Protein AF-A0A522CCL1-F1 (afdb_monomer_lite)

pLDDT: mean 91.64, std 13.14, range [39.09, 98.81]

Foldseek 3Di:
DDDPPPPPDDDQPFFKKKKWFFDQPPDPSVVLQVVLLVVLCVVPPPQWDDWDWACADDQFFQGTTIMTMGTPVCCVVSVVVCLVRSPQIWMWMFTPSVLVLCRRPVRIDIRHDDDPRGTDVVNSVVVVVVVVVDPDDDDD

Radius of gyration: 16.24 Å; chains: 1; bounding box: 36×33×45 Å

Structure (mmCIF, N/CA/C/O backbone):
data_AF-A0A522CCL1-F1
#
_entry.id   AF-A0A522CCL1-F1
#
loop_
_atom_site.group_PDB
_atom_site.id
_atom_site.type_symbol
_atom_site.label_atom_id
_atom_site.label_alt_id
_atom_site.label_comp_id
_atom_site.label_asym_id
_atom_site.label_entity_id
_atom_site.label_seq_id
_atom_site.pdbx_PDB_ins_code
_atom_site.Cartn_x
_atom_site.Cartn_y
_atom_site.Cartn_z
_atom_site.occupancy
_atom_site.B_iso_or_equiv
_atom_site.auth_seq_id
_atom_site.auth_comp_id
_atom_site.auth_asym_id
_atom_site.auth_atom_id
_atom_site.pdbx_PDB_model_num
ATOM 1 N N . MET A 1 1 ? -15.347 -6.906 -29.620 1.00 56.62 1 MET A N 1
ATOM 2 C CA . MET A 1 1 ? -14.069 -7.593 -29.891 1.00 56.62 1 MET A CA 1
ATOM 3 C C . MET A 1 1 ? -13.521 -8.013 -28.538 1.00 56.62 1 MET A C 1
ATOM 5 O O . MET A 1 1 ? -13.380 -7.139 -27.689 1.00 56.62 1 MET A O 1
ATOM 9 N N . LEU A 1 2 ? -13.387 -9.315 -28.276 1.00 63.94 2 LEU A N 1
ATOM 10 C CA . LEU A 1 2 ? -12.799 -9.801 -27.025 1.00 63.94 2 LEU A CA 1
ATOM 11 C C . LEU A 1 2 ? -11.292 -9.534 -27.060 1.00 63.94 2 LEU A C 1
ATOM 13 O O . LEU A 1 2 ? -10.682 -9.485 -28.127 1.00 63.94 2 LEU A O 1
ATOM 17 N N . ARG A 1 3 ? -10.721 -9.254 -25.891 1.00 63.28 3 ARG A N 1
ATOM 18 C CA . ARG A 1 3 ? -9.282 -9.080 -25.730 1.00 63.28 3 ARG A CA 1
ATOM 19 C C . ARG A 1 3 ? -8.661 -10.479 -25.794 1.00 63.28 3 ARG A C 1
ATOM 21 O O . ARG A 1 3 ? -8.788 -11.228 -24.836 1.00 63.28 3 ARG A O 1
ATOM 28 N N . ASP A 1 4 ? -8.039 -10.839 -26.910 1.00 60.97 4 ASP A N 1
ATOM 29 C CA . ASP A 1 4 ? -7.414 -12.164 -27.081 1.00 60.97 4 ASP A CA 1
ATOM 30 C C . ASP A 1 4 ? -5.913 -12.152 -26.711 1.00 60.97 4 ASP A C 1
ATOM 32 O O . ASP A 1 4 ? -5.216 -13.152 -26.855 1.00 60.97 4 ASP A O 1
ATOM 36 N N . ASP A 1 5 ? -5.409 -11.020 -26.202 1.00 67.50 5 ASP A N 1
ATOM 37 C CA . ASP A 1 5 ? -4.027 -10.803 -25.752 1.00 67.50 5 ASP A CA 1
ATOM 38 C C . ASP A 1 5 ? -3.844 -11.013 -24.238 1.00 67.50 5 ASP A C 1
ATOM 40 O O . ASP A 1 5 ? -2.865 -10.524 -23.662 1.00 67.50 5 ASP A O 1
ATOM 44 N N . PHE A 1 6 ? -4.765 -11.720 -23.565 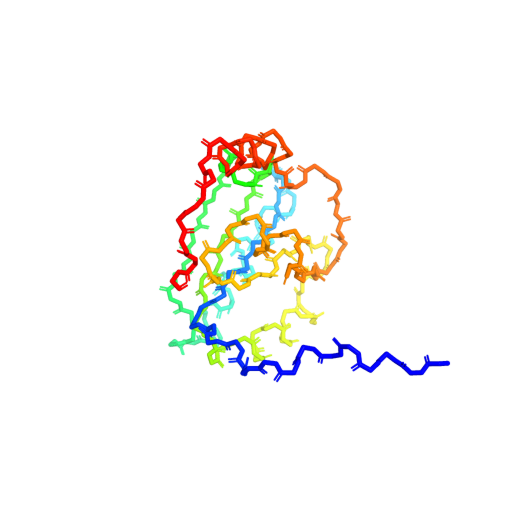1.00 69.44 6 PHE A N 1
ATOM 45 C CA . PHE A 1 6 ? -4.508 -12.167 -22.196 1.00 69.44 6 PHE A CA 1
ATOM 46 C C . PHE A 1 6 ? -3.158 -12.875 -22.184 1.00 69.44 6 PHE A C 1
ATOM 48 O O . PHE A 1 6 ? -2.924 -13.762 -23.001 1.00 69.44 6 PHE A O 1
ATOM 55 N N . ASN A 1 7 ? -2.262 -12.433 -21.298 1.00 57.12 7 ASN A N 1
ATOM 56 C CA . ASN A 1 7 ? -0.881 -12.894 -21.256 1.00 57.12 7 ASN A CA 1
ATOM 57 C C . ASN A 1 7 ? -0.852 -14.431 -21.277 1.00 57.12 7 ASN A C 1
ATOM 59 O O . ASN A 1 7 ? -1.139 -15.063 -20.264 1.00 57.12 7 ASN A O 1
ATOM 63 N N . SER A 1 8 ? -0.516 -15.025 -22.427 1.00 56.41 8 SER A N 1
ATOM 64 C CA . SER A 1 8 ? -0.481 -16.479 -22.633 1.00 56.41 8 SER A CA 1
ATOM 65 C C . SER A 1 8 ? 0.704 -17.139 -21.915 1.00 56.41 8 SER A C 1
ATOM 67 O O . SER A 1 8 ? 0.995 -18.314 -22.131 1.00 56.41 8 SER A O 1
ATOM 69 N N . GLY A 1 9 ? 1.436 -16.361 -21.114 1.00 65.94 9 GLY A N 1
ATOM 70 C CA . GLY A 1 9 ? 2.544 -16.806 -20.289 1.00 65.94 9 GLY A CA 1
ATOM 71 C C . GLY A 1 9 ? 2.102 -17.559 -19.034 1.00 65.94 9 GLY A C 1
ATOM 72 O O . GLY A 1 9 ? 0.928 -17.631 -18.673 1.00 65.94 9 GLY A O 1
ATOM 73 N N . SER A 1 10 ? 3.089 -18.124 -18.343 1.00 71.00 10 SER A N 1
ATOM 74 C CA . SER A 1 10 ? 2.902 -18.801 -17.063 1.00 71.00 10 SER A CA 1
ATOM 75 C C . SER A 1 10 ? 2.350 -17.858 -15.990 1.00 71.00 10 SER A C 1
ATOM 77 O O . SER A 1 10 ? 2.663 -16.665 -15.967 1.00 71.00 10 SER A O 1
ATOM 79 N N . LYS A 1 11 ? 1.586 -18.422 -15.046 1.00 75.56 11 LYS A N 1
ATOM 80 C CA . LYS A 1 11 ? 1.148 -17.732 -13.825 1.00 75.56 11 LYS A CA 1
ATOM 81 C C . LYS A 1 11 ? 2.341 -17.010 -13.164 1.00 75.56 11 LYS A C 1
ATOM 83 O O . LYS A 1 11 ? 3.364 -17.661 -12.951 1.00 75.56 11 LYS A O 1
ATOM 88 N N . PRO A 1 12 ? 2.225 -15.712 -12.817 1.00 76.81 12 PRO A N 1
ATOM 89 C CA . PRO A 1 12 ? 3.280 -15.001 -12.102 1.00 76.81 12 PRO A CA 1
ATOM 90 C C . PRO A 1 12 ? 3.611 -15.694 -10.778 1.00 76.81 12 PRO A C 1
ATOM 92 O O . PRO A 1 12 ? 2.704 -15.997 -9.997 1.00 76.81 12 PRO A O 1
ATOM 95 N N . ASP A 1 13 ? 4.897 -15.911 -10.506 1.00 82.75 13 ASP A N 1
ATOM 96 C CA . ASP A 1 13 ? 5.348 -16.494 -9.242 1.00 82.75 13 ASP A CA 1
ATOM 97 C C . ASP A 1 13 ? 5.577 -15.412 -8.173 1.00 82.75 13 ASP A C 1
ATOM 99 O O . ASP A 1 13 ? 6.701 -15.107 -7.780 1.00 82.75 13 ASP A O 1
ATOM 103 N N . VAL A 1 14 ? 4.492 -14.772 -7.726 1.00 88.38 14 VAL A N 1
ATOM 104 C CA . VAL A 1 14 ? 4.556 -13.726 -6.694 1.00 88.38 14 VAL A CA 1
ATOM 105 C C . VAL A 1 14 ? 4.519 -14.361 -5.307 1.00 88.38 14 VAL A C 1
ATOM 107 O O . VAL A 1 14 ? 3.493 -14.893 -4.878 1.00 88.38 14 VAL A O 1
ATOM 110 N N . LYS A 1 15 ? 5.639 -14.273 -4.584 1.00 92.94 15 LYS A N 1
ATOM 111 C CA . LYS A 1 15 ? 5.767 -14.837 -3.232 1.00 92.94 15 LYS A CA 1
ATOM 112 C C . LYS A 1 15 ? 5.272 -13.912 -2.130 1.00 92.94 15 LYS A C 1
ATOM 114 O O . LYS A 1 15 ? 4.835 -14.416 -1.098 1.00 92.94 15 LYS A O 1
ATOM 119 N N . THR A 1 16 ? 5.335 -12.598 -2.332 1.00 97.25 16 THR A N 1
ATOM 120 C CA . THR A 1 16 ? 4.988 -11.609 -1.307 1.00 97.25 16 THR A CA 1
ATOM 121 C C . THR A 1 16 ? 4.291 -10.388 -1.900 1.00 97.25 16 THR A C 1
ATOM 123 O O . THR A 1 16 ? 4.464 -10.047 -3.075 1.00 97.25 16 THR A O 1
ATOM 126 N N . TYR A 1 17 ? 3.484 -9.742 -1.063 1.00 98.56 17 TYR A N 1
ATOM 127 C CA . TYR A 1 17 ? 2.760 -8.508 -1.355 1.00 98.56 17 TYR A CA 1
ATOM 128 C C . TYR A 1 17 ? 3.003 -7.499 -0.245 1.00 98.56 17 TYR A C 1
ATOM 130 O O . TYR A 1 17 ? 3.279 -7.868 0.893 1.00 98.56 17 TYR A O 1
ATOM 138 N N . HIS A 1 18 ? 2.884 -6.222 -0.569 1.00 98.69 18 HIS A N 1
ATOM 139 C CA . HIS A 1 18 ? 2.939 -5.139 0.398 1.00 98.69 18 HIS A CA 1
ATOM 140 C C . HIS A 1 18 ? 1.620 -4.371 0.375 1.00 98.69 18 HIS A C 1
ATOM 142 O O . HIS A 1 18 ? 1.084 -4.103 -0.701 1.00 98.69 18 HIS A O 1
ATOM 148 N N . ILE A 1 19 ? 1.124 -3.995 1.552 1.00 98.75 19 ILE A N 1
ATOM 149 C CA . ILE A 1 19 ? 0.050 -3.016 1.727 1.00 98.75 19 ILE A CA 1
ATOM 150 C C . ILE A 1 19 ? 0.658 -1.766 2.347 1.00 98.75 19 ILE A C 1
ATOM 152 O O . ILE A 1 19 ? 1.257 -1.857 3.410 1.00 98.75 19 ILE A O 1
ATOM 156 N N . HIS A 1 20 ? 0.464 -0.606 1.734 1.00 98.81 20 HIS A N 1
ATOM 157 C CA . HIS A 1 20 ? 0.827 0.690 2.296 1.00 98.81 20 HIS A CA 1
ATOM 158 C C . HIS A 1 20 ? -0.442 1.438 2.686 1.00 98.81 20 HIS A C 1
ATOM 160 O O . HIS A 1 20 ? -1.168 1.905 1.809 1.00 98.81 20 HIS A O 1
ATOM 166 N N . LEU A 1 21 ? -0.706 1.532 3.990 1.00 98.75 21 LEU A N 1
ATOM 167 C CA . LEU A 1 21 ? -1.806 2.311 4.560 1.00 98.75 21 LEU A CA 1
ATOM 168 C C . LEU A 1 21 ? -1.324 3.747 4.773 1.00 98.75 21 LEU A C 1
ATOM 170 O O . LEU A 1 21 ? -0.548 4.002 5.696 1.00 98.75 21 LEU A O 1
ATOM 174 N N . TYR A 1 22 ? -1.733 4.665 3.900 1.00 98.69 22 TYR A N 1
ATOM 175 C CA . TYR A 1 22 ? -1.272 6.052 3.945 1.00 98.69 22 TYR A CA 1
ATOM 176 C C . TYR A 1 22 ? -2.028 6.873 4.984 1.00 98.69 22 TYR A C 1
ATOM 178 O O . TYR A 1 22 ? -3.228 6.691 5.190 1.00 98.69 22 TYR A O 1
ATOM 186 N N . TYR A 1 23 ? -1.318 7.816 5.596 1.00 98.19 23 TYR A N 1
ATOM 187 C CA . TYR A 1 23 ? -1.874 8.751 6.563 1.00 98.19 23 TYR A CA 1
ATOM 188 C C . TYR A 1 23 ? -1.148 10.096 6.545 1.00 98.19 23 TYR A C 1
ATOM 190 O O . TYR A 1 23 ? -0.033 10.230 6.041 1.00 98.19 23 TYR A O 1
ATOM 198 N N . GLU A 1 24 ? -1.781 11.093 7.154 1.00 97.12 24 GLU A N 1
ATOM 199 C CA . GLU A 1 24 ? -1.185 12.388 7.468 1.00 97.12 24 GLU A CA 1
ATOM 200 C C . GLU A 1 24 ? -0.771 12.440 8.943 1.00 97.12 24 GLU A C 1
ATOM 202 O O . GLU A 1 24 ? -1.572 12.136 9.831 1.00 97.12 24 GLU A O 1
ATOM 207 N N . VAL A 1 25 ? 0.480 12.830 9.204 1.00 96.81 25 VAL A N 1
ATOM 208 C CA . VAL A 1 25 ? 1.040 12.915 10.563 1.00 96.81 25 VAL A CA 1
ATOM 209 C C . VAL A 1 25 ? 0.279 13.949 11.396 1.00 96.81 25 VAL A C 1
ATOM 211 O O . VAL A 1 25 ? 0.044 15.076 10.954 1.00 96.81 25 VAL A O 1
ATOM 214 N N . GLY A 1 26 ? -0.100 13.573 12.615 1.00 96.94 26 GLY A N 1
ATOM 215 C CA . GLY A 1 26 ? -0.858 14.405 13.548 1.00 96.94 26 GLY A CA 1
ATOM 216 C C . GLY A 1 26 ? -2.335 14.587 13.179 1.00 96.94 26 GLY A C 1
ATOM 217 O O . GLY A 1 26 ? -3.014 15.411 13.793 1.00 96.94 26 GLY A O 1
ATOM 218 N N . LYS A 1 27 ? -2.843 13.856 12.180 1.00 97.19 27 LYS A N 1
ATOM 219 C CA . LYS A 1 27 ? -4.259 13.855 11.777 1.00 97.19 27 LYS A CA 1
ATOM 220 C C . LYS A 1 27 ? -4.927 12.536 12.141 1.00 97.19 27 LYS A C 1
ATOM 222 O O . LYS A 1 27 ? -4.259 11.540 12.392 1.00 97.19 27 LYS A O 1
ATOM 227 N N . GLU A 1 28 ? -6.258 12.512 12.106 1.00 96.94 28 GLU A N 1
ATOM 228 C CA . GLU A 1 28 ? -7.063 11.337 12.482 1.00 96.94 28 GLU A CA 1
ATOM 229 C C . GLU A 1 28 ? -6.705 10.065 11.698 1.00 96.94 28 GLU A C 1
ATOM 231 O O . GLU A 1 28 ? -6.763 8.966 12.245 1.00 96.94 28 GLU A O 1
ATOM 236 N N . SER A 1 29 ? -6.258 10.206 10.446 1.00 97.75 29 SER A N 1
ATOM 237 C CA . SER A 1 29 ? -5.823 9.076 9.619 1.00 97.75 29 SER A CA 1
ATOM 238 C C . SER A 1 29 ? -4.615 8.316 10.185 1.00 97.75 29 SER A C 1
ATOM 240 O O . SER A 1 29 ? -4.462 7.132 9.901 1.00 97.75 29 SER A O 1
ATOM 242 N N . GLU A 1 30 ? -3.751 8.958 10.982 1.00 98.19 30 GLU A N 1
ATOM 243 C CA . GLU A 1 30 ? -2.541 8.323 11.523 1.00 98.19 30 GLU A CA 1
ATOM 244 C C . GLU A 1 30 ? -2.859 7.192 12.512 1.00 98.19 30 GLU A C 1
ATOM 246 O O . GLU A 1 30 ? -2.486 6.044 12.241 1.00 98.19 30 GLU A O 1
ATOM 251 N N . PRO A 1 31 ? -3.564 7.445 13.635 1.00 98.25 31 PRO A N 1
ATOM 252 C CA . PRO A 1 31 ? -3.924 6.373 14.553 1.00 98.25 31 PRO A CA 1
ATOM 253 C C . PRO A 1 31 ? -4.825 5.326 13.887 1.00 98.25 31 PRO A C 1
ATOM 255 O O . PRO A 1 31 ? -4.724 4.152 14.236 1.00 98.25 31 PRO A O 1
ATOM 258 N N . GLN A 1 32 ? -5.650 5.703 12.902 1.00 98.31 32 GLN A N 1
ATOM 259 C CA . GLN A 1 32 ? -6.463 4.755 12.132 1.00 98.31 32 GLN A CA 1
ATOM 260 C C . GLN A 1 32 ? -5.598 3.789 11.312 1.00 98.31 32 GLN A C 1
ATOM 262 O O . GLN A 1 32 ? -5.769 2.576 11.427 1.00 98.31 32 GLN A O 1
ATOM 267 N N . ALA A 1 33 ? -4.638 4.297 10.532 1.00 98.56 33 ALA A N 1
ATOM 268 C CA . ALA A 1 33 ? -3.745 3.468 9.724 1.00 98.56 33 ALA A CA 1
ATOM 269 C C . ALA A 1 33 ? -2.880 2.544 10.595 1.00 98.56 33 ALA A C 1
ATOM 271 O O . ALA A 1 33 ? -2.767 1.349 10.309 1.00 98.56 33 ALA A O 1
ATOM 272 N N . LYS A 1 34 ? -2.330 3.070 11.700 1.00 98.62 34 LYS A N 1
ATOM 273 C CA . LYS A 1 34 ? -1.540 2.290 12.667 1.00 98.62 34 LYS A CA 1
ATOM 274 C C . LYS A 1 34 ? -2.388 1.202 13.332 1.00 98.62 34 LYS A C 1
ATOM 276 O O . LYS A 1 34 ? -1.986 0.039 13.351 1.00 98.62 34 LYS A O 1
ATOM 281 N N . ALA A 1 35 ? -3.591 1.529 13.806 1.00 98.44 35 ALA A N 1
ATOM 282 C CA . ALA A 1 35 ? -4.492 0.548 14.412 1.00 98.44 35 ALA A CA 1
ATOM 283 C C . ALA A 1 35 ? -4.915 -0.546 13.421 1.00 98.44 35 ALA A C 1
ATOM 285 O O . ALA A 1 35 ? -4.929 -1.726 13.781 1.00 98.44 35 ALA A O 1
ATOM 286 N N . LEU A 1 36 ? -5.208 -0.168 12.174 1.00 98.56 36 LEU A N 1
ATOM 287 C CA . LEU A 1 36 ? -5.607 -1.092 11.120 1.00 98.56 36 LEU A CA 1
ATOM 288 C C . LEU A 1 36 ? -4.474 -2.059 10.751 1.00 98.56 36 LEU A C 1
ATOM 290 O O . LEU A 1 36 ? -4.706 -3.265 10.691 1.00 98.56 36 LEU A O 1
ATOM 294 N N . ALA A 1 37 ? -3.238 -1.571 10.602 1.00 98.69 37 ALA A N 1
ATOM 295 C CA . ALA A 1 37 ? -2.065 -2.420 10.376 1.00 98.69 37 ALA A CA 1
ATOM 296 C C . ALA A 1 37 ? -1.861 -3.444 11.504 1.00 98.69 37 ALA A C 1
ATOM 298 O O . ALA A 1 37 ? -1.651 -4.632 11.251 1.00 98.69 37 ALA A O 1
ATOM 299 N N . GLN A 1 38 ? -1.980 -2.999 12.758 1.00 98.50 38 GLN A N 1
ATOM 300 C CA . GLN A 1 38 ? -1.876 -3.884 13.917 1.00 98.50 38 GLN A CA 1
ATOM 301 C C . GLN A 1 38 ? -3.013 -4.914 13.954 1.00 98.50 38 GLN A C 1
ATOM 303 O O . GLN A 1 38 ? -2.803 -6.060 14.351 1.00 98.50 38 GLN A O 1
ATOM 308 N N . GLN A 1 39 ? -4.217 -4.541 13.514 1.00 98.50 39 GLN A N 1
ATOM 309 C CA . GLN A 1 39 ? -5.345 -5.464 13.434 1.00 98.50 39 GLN A CA 1
ATOM 310 C C . GLN A 1 39 ? -5.137 -6.537 12.362 1.00 98.50 39 GLN A C 1
ATOM 312 O O . GLN A 1 39 ? -5.416 -7.704 12.631 1.00 98.50 39 GLN A O 1
ATOM 317 N N . ILE A 1 40 ? -4.580 -6.176 11.201 1.00 98.50 40 ILE A N 1
ATOM 318 C CA . ILE A 1 40 ? -4.192 -7.142 10.163 1.00 98.50 40 ILE A CA 1
ATOM 319 C C . ILE A 1 40 ? -3.201 -8.163 10.742 1.00 98.50 40 ILE A C 1
ATOM 321 O O . ILE A 1 40 ? -3.426 -9.367 10.641 1.00 98.50 40 ILE A O 1
ATOM 325 N N . ALA A 1 41 ? -2.145 -7.703 11.420 1.00 98.31 41 ALA A N 1
ATOM 326 C CA . ALA A 1 41 ? -1.156 -8.595 12.031 1.00 98.31 41 ALA A CA 1
ATOM 327 C C . ALA A 1 41 ? -1.761 -9.535 13.091 1.00 98.31 41 ALA A C 1
ATOM 329 O O . ALA A 1 41 ? -1.364 -10.696 13.179 1.00 98.31 41 ALA A O 1
ATOM 330 N N . ARG A 1 42 ? -2.737 -9.055 13.874 1.00 98.44 42 ARG A N 1
ATOM 331 C CA . ARG A 1 42 ? -3.429 -9.859 14.895 1.00 98.44 42 ARG A CA 1
ATOM 332 C C . ARG A 1 42 ? -4.386 -10.897 14.313 1.00 98.44 42 ARG A C 1
ATOM 334 O O . ARG A 1 42 ? -4.440 -12.008 14.829 1.00 98.44 42 ARG A O 1
ATOM 341 N N . LEU A 1 43 ? -5.166 -10.531 13.296 1.00 98.38 43 LEU A N 1
ATOM 342 C CA . LEU A 1 43 ? -6.202 -11.399 12.724 1.00 98.38 43 LEU A CA 1
ATOM 343 C C . LEU A 1 43 ? -5.639 -12.464 11.783 1.00 98.38 43 LEU A C 1
ATOM 345 O O . LEU A 1 43 ? -6.227 -13.535 11.660 1.00 98.38 43 LEU A O 1
ATOM 349 N N . PHE A 1 44 ? -4.499 -12.186 11.149 1.00 98.06 44 PHE A N 1
ATOM 350 C CA . PHE A 1 44 ? -3.899 -13.051 10.135 1.00 98.06 44 PHE A CA 1
ATOM 351 C C . PHE A 1 44 ? -2.484 -13.507 10.536 1.00 98.06 44 PHE A C 1
ATOM 353 O O . PHE A 1 44 ? -1.510 -13.273 9.804 1.00 98.06 44 PHE A O 1
ATOM 360 N N . PRO A 1 45 ? -2.329 -14.153 11.712 1.00 96.12 45 PRO A N 1
ATOM 361 C CA . PRO A 1 45 ? -1.024 -14.594 12.179 1.00 96.12 45 PRO A CA 1
ATOM 362 C C . PRO A 1 45 ? -0.415 -15.593 11.188 1.00 96.12 45 PRO A C 1
ATOM 364 O O . PRO A 1 45 ? -1.084 -16.480 10.661 1.00 96.12 45 PRO A O 1
ATOM 367 N N . GLY A 1 46 ? 0.877 -15.439 10.904 1.00 96.25 46 GLY A N 1
ATOM 368 C CA . GLY A 1 46 ? 1.609 -16.306 9.976 1.00 96.25 46 GLY A CA 1
ATOM 369 C C . GLY A 1 46 ? 1.419 -15.989 8.488 1.00 96.25 46 GLY A C 1
ATOM 370 O O . GLY A 1 46 ? 2.210 -16.489 7.682 1.00 96.25 46 GLY A O 1
ATOM 371 N N . GLN A 1 47 ? 0.449 -15.144 8.122 1.00 97.94 47 GLN A N 1
ATOM 372 C CA . GLN A 1 47 ? 0.301 -14.582 6.772 1.00 97.94 47 GLN A CA 1
ATOM 373 C C . GLN A 1 47 ? 0.994 -13.216 6.631 1.00 97.94 47 GLN A C 1
ATOM 375 O O . GLN A 1 47 ? 1.446 -12.877 5.538 1.00 97.94 47 GLN A O 1
ATOM 380 N N . VAL A 1 48 ? 1.122 -12.467 7.729 1.00 98.31 48 VAL A N 1
ATOM 381 C CA . VAL A 1 48 ? 1.905 -11.225 7.809 1.00 98.31 48 VAL A CA 1
ATOM 382 C C . VAL A 1 48 ? 3.360 -11.544 8.151 1.00 98.31 48 VAL A C 1
ATOM 384 O O . VAL A 1 48 ? 3.635 -12.293 9.087 1.00 98.31 48 VAL A O 1
ATOM 387 N N . GLU A 1 49 ? 4.290 -10.977 7.389 1.00 98.06 49 GLU A N 1
ATOM 388 C CA . GLU A 1 49 ? 5.735 -11.137 7.587 1.00 98.06 49 GLU A CA 1
ATOM 389 C C . GLU A 1 49 ? 6.328 -10.009 8.427 1.00 98.06 49 GLU A C 1
ATOM 391 O O . GLU A 1 49 ? 7.190 -10.254 9.268 1.00 98.06 49 GLU A O 1
ATOM 396 N N . ALA A 1 50 ? 5.873 -8.774 8.206 1.00 98.06 50 ALA A N 1
ATOM 397 C CA . ALA A 1 50 ? 6.361 -7.607 8.926 1.00 98.06 50 ALA A CA 1
ATOM 398 C C . ALA A 1 50 ? 5.364 -6.445 8.867 1.00 98.06 50 ALA A C 1
ATOM 400 O O . ALA A 1 50 ? 4.563 -6.340 7.936 1.00 98.06 50 ALA A O 1
ATOM 401 N N . VAL A 1 51 ? 5.471 -5.550 9.849 1.00 98.44 51 VAL A N 1
ATOM 402 C CA . VAL A 1 51 ? 4.812 -4.241 9.870 1.00 98.44 51 VAL A CA 1
ATOM 403 C C . VAL A 1 51 ? 5.888 -3.178 10.079 1.00 98.44 51 VAL A C 1
ATOM 405 O O . VAL A 1 51 ? 6.715 -3.308 10.982 1.00 98.44 51 VAL A O 1
ATOM 408 N N . HIS A 1 52 ? 5.888 -2.138 9.249 1.00 98.44 52 HIS A N 1
ATOM 409 C CA . HIS A 1 52 ? 6.840 -1.032 9.319 1.00 98.44 52 HIS A CA 1
ATOM 410 C C . HIS A 1 52 ? 6.115 0.307 9.281 1.00 98.44 52 HIS A C 1
ATOM 412 O O . HIS A 1 52 ? 5.281 0.537 8.411 1.00 98.44 52 HIS A O 1
ATOM 418 N N . GLU A 1 53 ? 6.461 1.205 10.197 1.00 98.25 53 GLU A N 1
ATOM 419 C CA . GLU A 1 53 ? 5.913 2.560 10.240 1.00 98.25 53 GLU A CA 1
ATOM 420 C C . GLU A 1 53 ? 6.896 3.549 9.607 1.00 98.25 53 GLU A C 1
ATOM 422 O O . GLU A 1 53 ? 8.096 3.527 9.893 1.00 98.25 53 GLU A O 1
ATOM 427 N N . TYR A 1 54 ? 6.379 4.419 8.742 1.00 98.12 54 TYR A N 1
ATOM 428 C CA . TYR A 1 54 ? 7.140 5.45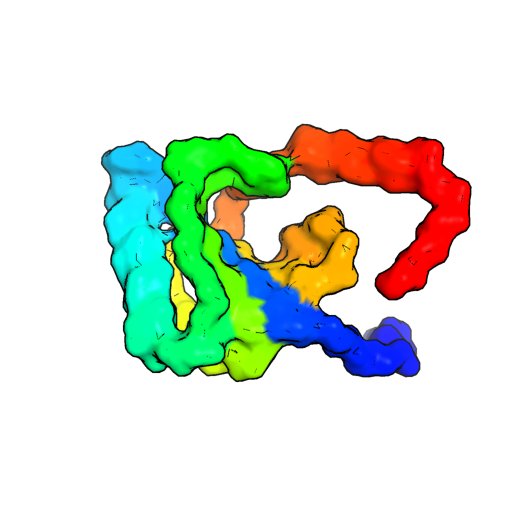6 8.058 1.00 98.12 54 TYR A CA 1
ATOM 429 C C . TYR A 1 54 ? 6.447 6.805 8.245 1.00 98.12 54 TYR A C 1
ATOM 431 O O . TYR A 1 54 ? 5.557 7.167 7.480 1.00 98.12 54 TYR A O 1
ATOM 439 N N . ASP A 1 55 ? 6.903 7.589 9.223 1.00 96.75 55 ASP A N 1
ATOM 440 C CA . ASP A 1 55 ? 6.340 8.919 9.513 1.00 96.75 55 ASP A CA 1
ATOM 441 C C . ASP A 1 55 ? 6.807 10.018 8.539 1.00 96.75 55 ASP A C 1
ATOM 443 O O . ASP A 1 55 ? 6.461 11.187 8.704 1.00 96.75 55 ASP A O 1
ATOM 447 N N . LYS A 1 56 ? 7.591 9.672 7.512 1.00 96.44 56 LYS A N 1
ATOM 448 C CA . LYS A 1 56 ? 8.054 10.609 6.481 1.00 96.44 56 LYS A CA 1
ATOM 449 C C . LYS A 1 56 ? 8.138 9.944 5.103 1.00 96.44 56 LYS A C 1
ATOM 451 O O . LYS A 1 56 ? 8.342 8.728 5.040 1.00 96.44 56 LYS A O 1
ATOM 456 N N . PRO A 1 57 ? 8.070 10.728 4.009 1.00 96.50 57 PRO A N 1
ATOM 457 C CA . PRO A 1 57 ? 8.256 10.222 2.652 1.00 96.50 57 PRO A CA 1
ATOM 458 C C . PRO A 1 57 ? 9.579 9.469 2.475 1.00 96.50 57 PRO A C 1
ATOM 460 O O . PRO A 1 57 ? 10.605 9.825 3.064 1.00 96.50 57 PRO A O 1
ATOM 463 N N . GLY A 1 58 ? 9.572 8.446 1.623 1.00 96.56 58 GLY A N 1
ATOM 464 C CA . GLY A 1 58 ? 10.727 7.582 1.414 1.00 96.56 58 GLY A CA 1
ATOM 465 C C . GLY A 1 58 ? 10.567 6.655 0.214 1.00 96.56 58 GLY A C 1
ATOM 466 O O . GLY A 1 58 ? 9.545 5.993 0.041 1.00 96.56 58 GLY A O 1
ATOM 467 N N . GLY A 1 59 ? 11.611 6.588 -0.617 1.00 96.62 59 GLY A N 1
ATOM 468 C CA . GLY A 1 59 ? 11.620 5.744 -1.811 1.00 96.62 59 GLY A CA 1
ATOM 469 C C . GLY A 1 59 ? 10.443 6.067 -2.749 1.00 96.62 59 GLY A C 1
ATOM 470 O O . GLY A 1 59 ? 10.300 7.233 -3.125 1.00 96.62 59 GLY A O 1
ATOM 471 N N . PRO A 1 60 ? 9.620 5.073 -3.135 1.00 98.06 60 PRO A N 1
ATOM 472 C CA . PRO A 1 60 ? 8.491 5.271 -4.044 1.00 98.06 60 PRO A CA 1
ATOM 473 C C . PRO A 1 60 ? 7.279 5.961 -3.400 1.00 98.06 60 PRO A C 1
ATOM 475 O O . PRO A 1 60 ? 6.343 6.305 -4.118 1.00 98.06 60 PRO A O 1
ATOM 478 N N . HIS A 1 61 ? 7.281 6.183 -2.083 1.00 98.38 61 HIS A N 1
ATOM 479 C CA . HIS A 1 61 ? 6.153 6.757 -1.349 1.00 98.38 61 HIS A CA 1
ATOM 480 C C . HIS A 1 61 ? 6.424 8.224 -1.006 1.00 98.38 61 HIS A C 1
ATOM 482 O O . HIS A 1 61 ? 7.440 8.552 -0.388 1.00 98.38 61 HIS A O 1
ATOM 488 N N . ALA A 1 62 ? 5.509 9.106 -1.406 1.00 98.06 62 ALA A N 1
ATOM 489 C CA . ALA A 1 62 ? 5.582 10.548 -1.162 1.00 98.06 62 ALA A CA 1
ATOM 490 C C . ALA A 1 62 ? 4.809 10.994 0.095 1.00 98.06 62 ALA A C 1
ATOM 492 O O . ALA A 1 62 ? 4.859 12.167 0.451 1.00 98.06 62 ALA A O 1
ATOM 493 N N . ALA A 1 63 ? 4.156 10.061 0.794 1.00 97.81 63 ALA A N 1
ATOM 494 C CA . ALA A 1 63 ? 3.415 10.297 2.029 1.00 97.81 63 ALA A CA 1
ATOM 495 C C . ALA A 1 63 ? 3.787 9.283 3.124 1.00 97.81 63 ALA A C 1
ATOM 497 O O . ALA A 1 63 ? 4.295 8.189 2.841 1.00 97.81 63 ALA A O 1
ATOM 498 N N . SER A 1 64 ? 3.510 9.652 4.376 1.00 98.50 64 SER A N 1
ATOM 499 C CA . SER A 1 64 ? 3.659 8.770 5.534 1.00 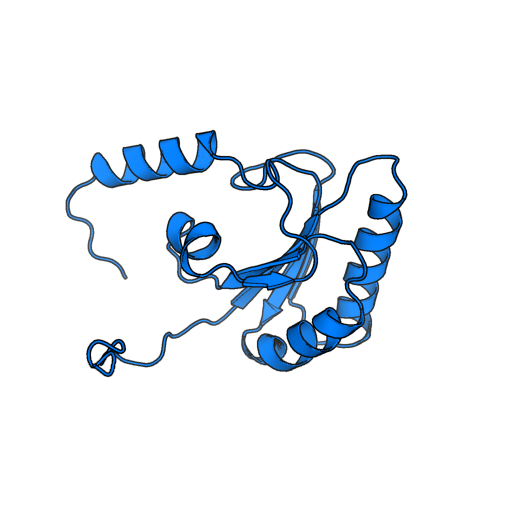98.50 64 SER A CA 1
ATOM 500 C C . SER A 1 64 ? 2.710 7.578 5.424 1.00 98.50 64 SER A C 1
ATOM 502 O O . SER A 1 64 ? 1.597 7.691 4.902 1.00 98.50 64 SER A O 1
ATOM 504 N N . ASN A 1 65 ? 3.174 6.403 5.840 1.00 98.75 65 ASN A N 1
ATOM 505 C CA . ASN A 1 65 ? 2.401 5.172 5.723 1.00 98.75 65 ASN A CA 1
ATOM 506 C C . ASN A 1 65 ? 2.849 4.107 6.719 1.00 98.75 65 ASN A C 1
ATOM 508 O O . ASN A 1 65 ? 3.978 4.122 7.209 1.00 98.75 65 ASN A O 1
ATOM 512 N N . VAL A 1 66 ? 1.958 3.153 6.975 1.00 98.75 66 VAL A N 1
ATOM 513 C CA . VAL A 1 66 ? 2.316 1.879 7.596 1.00 98.75 66 VAL A CA 1
ATOM 514 C C . VAL A 1 66 ? 2.337 0.813 6.510 1.00 98.75 66 VAL A C 1
ATOM 516 O O . VAL A 1 66 ? 1.323 0.576 5.850 1.00 98.75 66 VAL A O 1
ATOM 519 N N . ALA A 1 67 ? 3.492 0.184 6.315 1.00 98.69 67 ALA A N 1
ATOM 520 C CA . ALA A 1 67 ? 3.660 -0.927 5.396 1.00 98.69 67 ALA A CA 1
ATOM 521 C C . ALA A 1 67 ? 3.401 -2.253 6.117 1.00 98.69 67 ALA A C 1
ATOM 523 O O . ALA A 1 67 ? 4.023 -2.541 7.138 1.00 98.69 67 ALA A O 1
ATOM 524 N N . VAL A 1 68 ? 2.520 -3.080 5.564 1.00 98.75 68 VAL A N 1
ATOM 525 C CA . VAL A 1 68 ? 2.268 -4.454 6.002 1.00 98.75 68 VAL A CA 1
ATOM 526 C C . VAL A 1 68 ? 2.749 -5.389 4.899 1.00 98.75 68 VAL A C 1
ATOM 528 O O . VAL A 1 68 ? 2.220 -5.376 3.787 1.00 98.75 68 VAL A O 1
ATOM 531 N N . HIS A 1 69 ? 3.777 -6.184 5.182 1.00 98.50 69 HIS A N 1
ATOM 532 C CA . HIS A 1 69 ? 4.308 -7.176 4.248 1.00 98.50 69 HIS A CA 1
ATOM 533 C C . HIS A 1 69 ? 3.588 -8.507 4.464 1.00 98.50 69 HIS A C 1
ATOM 535 O O . HIS A 1 69 ? 3.500 -8.988 5.595 1.00 98.50 69 HIS A O 1
ATOM 541 N N . LEU A 1 70 ? 3.070 -9.099 3.392 1.00 97.19 70 LEU A N 1
ATOM 542 C CA . LEU A 1 70 ? 2.272 -10.321 3.415 1.00 97.19 70 LEU A CA 1
ATOM 543 C C . LEU A 1 70 ? 2.943 -11.407 2.580 1.00 97.19 70 LEU A C 1
ATOM 545 O O . LEU A 1 70 ? 3.442 -11.148 1.480 1.00 97.19 70 LEU A O 1
ATOM 549 N N . LYS A 1 71 ? 2.802 -12.653 3.024 1.00 97.75 71 LYS A N 1
ATOM 550 C CA . LYS A 1 71 ? 2.992 -13.819 2.161 1.00 97.75 71 LYS A CA 1
ATOM 551 C C . LYS A 1 71 ? 1.930 -13.831 1.068 1.00 97.75 71 LYS A C 1
ATOM 553 O O . LYS A 1 71 ? 0.787 -13.439 1.293 1.00 97.75 71 LYS A O 1
ATOM 558 N N . GLY A 1 72 ? 2.268 -14.387 -0.091 1.00 96.19 72 GLY A N 1
ATOM 559 C CA . GLY A 1 72 ? 1.339 -14.545 -1.213 1.00 96.19 72 GLY A CA 1
ATOM 560 C C . GLY A 1 72 ? 0.067 -15.309 -0.839 1.00 96.19 72 GLY A C 1
ATOM 561 O O . GLY A 1 72 ? -1.009 -14.979 -1.327 1.00 96.19 72 GLY A O 1
ATOM 562 N N . SER A 1 73 ? 0.164 -16.264 0.092 1.00 95.00 73 SER A N 1
ATOM 563 C CA . SER A 1 73 ? -0.987 -17.002 0.624 1.00 95.00 73 SER A CA 1
ATOM 564 C C . SER A 1 73 ? -1.977 -16.132 1.403 1.00 95.00 73 SER A C 1
ATOM 566 O O . SER A 1 73 ? -3.137 -16.501 1.495 1.00 95.00 73 SER A O 1
ATOM 568 N N . GLY A 1 74 ? -1.535 -15.002 1.965 1.00 96.94 74 GLY A N 1
ATOM 569 C CA . GLY A 1 74 ? -2.388 -14.073 2.709 1.00 96.94 74 GLY A CA 1
ATOM 570 C C . GLY A 1 74 ? -3.096 -13.039 1.840 1.00 96.94 74 GLY A C 1
ATOM 571 O O . GLY A 1 74 ? -3.947 -12.317 2.346 1.00 96.94 74 GLY A O 1
ATOM 572 N N . PHE A 1 75 ? -2.759 -12.944 0.548 1.00 97.38 75 PHE A N 1
ATOM 573 C CA . PHE A 1 75 ? -3.299 -11.899 -0.323 1.00 97.38 75 PHE A CA 1
ATOM 574 C C . PHE A 1 75 ? -4.829 -11.926 -0.362 1.00 97.38 75 PHE A C 1
ATOM 576 O O . PHE A 1 75 ? -5.458 -10.909 -0.098 1.00 97.38 75 PHE A O 1
ATOM 583 N N . GLY A 1 76 ? -5.427 -13.086 -0.650 1.00 97.31 76 GLY A N 1
ATOM 584 C CA . GLY A 1 76 ? -6.881 -13.212 -0.763 1.00 97.31 76 GLY A CA 1
ATOM 585 C C . GLY A 1 76 ? -7.600 -12.829 0.529 1.00 97.31 76 GLY A C 1
ATOM 586 O O . GLY A 1 76 ? -8.464 -11.956 0.509 1.00 97.31 76 GLY A O 1
ATOM 587 N N . ASP A 1 77 ? -7.202 -13.431 1.649 1.00 98.06 77 ASP A N 1
ATOM 588 C CA . ASP A 1 77 ? -7.871 -13.251 2.941 1.00 98.06 77 ASP A CA 1
ATOM 589 C C . ASP A 1 77 ? -7.741 -11.812 3.459 1.00 98.06 77 ASP A C 1
ATOM 591 O O . ASP A 1 77 ? -8.738 -11.169 3.796 1.00 98.06 77 ASP A O 1
ATOM 595 N N . ILE A 1 78 ? -6.515 -11.275 3.470 1.00 98.50 78 ILE A N 1
ATOM 596 C CA . ILE A 1 78 ? -6.220 -9.961 4.050 1.00 98.50 78 ILE A CA 1
ATOM 597 C C . ILE A 1 78 ? -6.809 -8.844 3.192 1.00 98.50 78 ILE A C 1
ATOM 599 O O . ILE A 1 78 ? -7.417 -7.923 3.733 1.00 98.50 78 ILE A O 1
ATOM 603 N N . VAL A 1 79 ? -6.655 -8.905 1.863 1.00 98.19 79 VAL A N 1
ATOM 604 C CA . VAL A 1 79 ? -7.185 -7.868 0.960 1.00 98.19 79 VAL A CA 1
ATOM 605 C C . VAL A 1 79 ? -8.711 -7.865 0.993 1.00 98.19 79 VAL A C 1
ATOM 607 O O . VAL A 1 79 ? -9.301 -6.788 1.070 1.00 98.19 79 VAL A O 1
ATOM 610 N N . SER A 1 80 ? -9.350 -9.040 1.015 1.00 98.00 80 SER A N 1
ATOM 611 C CA . SER A 1 80 ? -10.812 -9.137 1.132 1.00 98.00 80 SER A CA 1
ATOM 612 C C . SER A 1 80 ? -11.305 -8.560 2.454 1.00 98.00 80 SER A C 1
ATOM 614 O O . SER A 1 80 ? -12.268 -7.803 2.476 1.00 98.00 80 SER A O 1
ATOM 616 N N . TRP A 1 81 ? -10.628 -8.854 3.568 1.00 98.38 81 TRP A N 1
ATOM 617 C CA . TRP A 1 81 ? -10.969 -8.248 4.853 1.00 98.38 81 TRP A CA 1
ATOM 618 C C . TRP A 1 81 ? -10.763 -6.730 4.834 1.00 98.38 81 TRP A C 1
ATOM 620 O O . TRP A 1 81 ? -11.622 -5.976 5.292 1.00 98.38 81 TRP A O 1
ATOM 630 N N . LEU A 1 82 ? -9.661 -6.261 4.250 1.00 97.69 82 LEU A N 1
ATOM 631 C CA . LEU A 1 82 ? -9.332 -4.842 4.176 1.00 97.69 82 LEU A CA 1
ATOM 632 C C . LEU A 1 82 ? -10.367 -4.043 3.370 1.00 97.69 82 LEU A C 1
ATOM 634 O O . LEU A 1 82 ? -10.659 -2.915 3.752 1.00 97.69 82 LEU A O 1
ATOM 638 N N . GLN A 1 83 ? -10.990 -4.626 2.339 1.00 96.75 83 GLN A N 1
ATOM 639 C CA . GLN A 1 83 ? -12.086 -3.988 1.590 1.00 96.75 83 GLN A CA 1
ATOM 640 C C . GLN A 1 83 ? -13.256 -3.537 2.478 1.00 96.75 83 GLN A C 1
ATOM 642 O O . GLN A 1 83 ? -13.885 -2.526 2.180 1.00 96.75 83 GLN A O 1
ATOM 647 N N . PHE A 1 84 ? -13.537 -4.251 3.571 1.00 96.75 84 PHE A N 1
ATOM 648 C CA . PHE A 1 84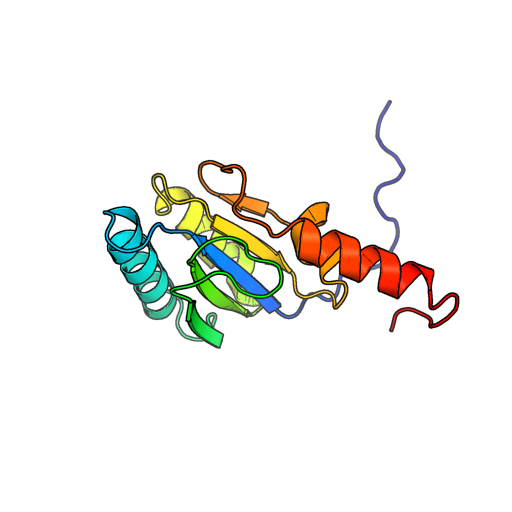 ? -14.606 -3.895 4.513 1.00 96.75 84 PHE A CA 1
ATOM 649 C C . PHE A 1 84 ? -14.136 -2.988 5.657 1.00 96.75 84 PHE A C 1
ATOM 651 O O . PHE A 1 84 ? -14.967 -2.429 6.367 1.00 96.75 84 PHE A O 1
ATOM 658 N N . ASN A 1 85 ? -12.822 -2.858 5.862 1.00 96.69 85 ASN A N 1
ATOM 659 C CA . ASN A 1 85 ? -12.248 -2.256 7.069 1.00 96.69 85 ASN A CA 1
ATOM 660 C C . ASN A 1 85 ? -11.338 -1.048 6.790 1.00 96.69 85 ASN A C 1
ATOM 662 O O . ASN A 1 85 ? -10.868 -0.418 7.734 1.00 96.69 85 ASN A O 1
ATOM 666 N N . SER A 1 86 ? -11.081 -0.701 5.523 1.00 93.00 86 SER A N 1
ATOM 667 C CA . SER A 1 86 ? -10.192 0.413 5.162 1.00 93.00 86 SER A CA 1
ATOM 668 C C . SER A 1 86 ? -10.786 1.795 5.438 1.00 93.00 86 SER A C 1
ATOM 670 O O . SER A 1 86 ? -10.029 2.755 5.571 1.00 93.00 86 SER A O 1
ATOM 672 N N . GLY A 1 87 ? -12.117 1.917 5.517 1.00 93.19 87 GLY A N 1
ATOM 673 C CA . GLY A 1 87 ? -12.787 3.216 5.635 1.00 93.19 87 GLY A CA 1
ATOM 674 C C . GLY A 1 87 ? -12.313 4.187 4.546 1.00 93.19 87 GLY A C 1
ATOM 675 O O . GLY A 1 87 ? -12.214 3.807 3.379 1.00 93.19 87 GLY A O 1
ATOM 676 N N . ASP A 1 88 ? -11.948 5.405 4.952 1.00 95.31 88 ASP A N 1
ATOM 677 C CA . ASP A 1 88 ? -11.456 6.469 4.062 1.00 95.31 88 ASP A CA 1
ATOM 678 C C . ASP A 1 88 ? -9.925 6.496 3.885 1.00 95.31 88 ASP A C 1
ATOM 680 O O . ASP A 1 88 ? -9.383 7.420 3.257 1.00 95.31 88 ASP A O 1
ATOM 684 N N . LEU A 1 89 ? -9.209 5.505 4.432 1.00 98.00 89 LEU A N 1
ATOM 685 C CA . LEU A 1 89 ? -7.767 5.378 4.238 1.00 98.00 89 LEU A CA 1
ATOM 686 C C . LEU A 1 89 ? -7.462 4.972 2.797 1.00 98.00 89 LEU A C 1
ATOM 688 O O . LEU A 1 89 ? -8.058 4.049 2.242 1.00 98.00 89 LEU A O 1
ATOM 692 N N . SER A 1 90 ? -6.468 5.628 2.209 1.00 98.44 90 SER A N 1
ATOM 693 C CA . SER A 1 90 ? -5.881 5.201 0.944 1.00 98.44 90 SER A CA 1
ATOM 694 C C . SER A 1 90 ? -4.919 4.048 1.210 1.00 98.44 90 SER A C 1
ATOM 696 O O . SER A 1 90 ? -3.955 4.214 1.960 1.00 98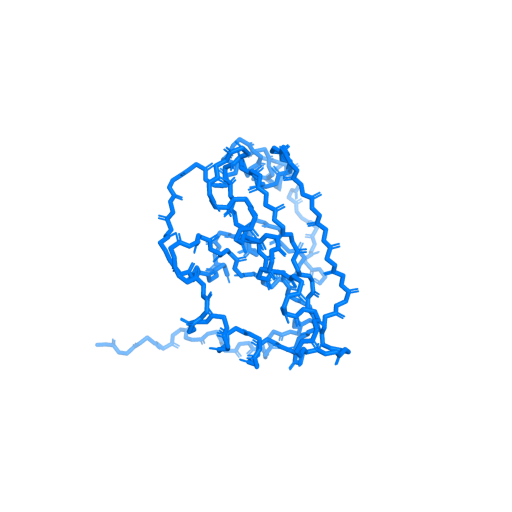.44 90 SER A O 1
ATOM 698 N N . ALA A 1 91 ? -5.141 2.898 0.577 1.00 98.56 91 ALA A N 1
ATOM 699 C CA . ALA A 1 91 ? -4.273 1.737 0.722 1.00 98.56 91 ALA A CA 1
ATOM 700 C C . ALA A 1 91 ? -3.762 1.256 -0.638 1.00 98.56 91 ALA A C 1
ATOM 702 O O . ALA A 1 91 ? -4.551 0.828 -1.480 1.00 98.56 91 ALA A O 1
ATOM 703 N N . LEU A 1 92 ? -2.444 1.295 -0.847 1.00 98.69 92 LEU A N 1
ATOM 704 C CA . LEU A 1 92 ? -1.819 0.671 -2.016 1.00 98.69 92 LEU A CA 1
ATOM 705 C C . LEU A 1 92 ? -1.429 -0.762 -1.678 1.00 98.69 92 LEU A C 1
ATOM 707 O O . LEU A 1 92 ? -0.575 -0.979 -0.824 1.00 98.69 92 LEU A O 1
ATOM 711 N N . VAL A 1 93 ? -1.994 -1.722 -2.395 1.00 98.69 93 VAL A N 1
ATOM 712 C CA . VAL A 1 93 ? -1.597 -3.127 -2.368 1.00 98.69 93 VAL A CA 1
ATOM 713 C C . VAL A 1 93 ? -0.799 -3.423 -3.630 1.00 98.69 93 VAL A C 1
ATOM 715 O O . VAL A 1 93 ? -1.282 -3.169 -4.730 1.00 98.69 93 VAL A O 1
ATOM 718 N N . HIS A 1 94 ? 0.405 -3.975 -3.513 1.00 98.44 94 HIS A N 1
ATOM 719 C CA . HIS A 1 94 ? 1.192 -4.337 -4.691 1.00 98.44 94 HIS A CA 1
ATOM 720 C C . HIS A 1 94 ? 2.000 -5.629 -4.511 1.00 98.44 94 HIS A C 1
ATOM 722 O O . HIS A 1 94 ? 2.396 -5.956 -3.388 1.00 98.44 94 HIS A O 1
ATOM 728 N N . PRO A 1 95 ? 2.266 -6.380 -5.599 1.00 97.75 95 PRO A N 1
ATOM 729 C CA . PRO A 1 95 ? 3.156 -7.536 -5.560 1.00 97.75 95 PRO A CA 1
ATOM 730 C C . PRO A 1 95 ? 4.620 -7.109 -5.409 1.00 97.75 95 PRO A C 1
ATOM 732 O O . PRO A 1 95 ? 4.979 -5.952 -5.625 1.00 97.75 95 PRO A O 1
ATOM 735 N N . LYS A 1 96 ? 5.487 -8.067 -5.087 1.00 96.00 96 LYS A N 1
ATOM 736 C CA . LYS A 1 96 ? 6.947 -7.922 -5.170 1.00 96.00 96 LYS A CA 1
ATOM 737 C C . LYS A 1 96 ? 7.466 -8.777 -6.326 1.00 96.00 96 LYS A C 1
ATOM 739 O O . LYS A 1 96 ? 7.961 -9.878 -6.102 1.00 96.00 96 LYS A O 1
ATOM 744 N N . SER A 1 97 ? 7.325 -8.292 -7.563 1.00 92.81 97 SER A N 1
ATOM 745 C CA . SER A 1 97 ? 7.789 -9.012 -8.765 1.00 92.81 97 SER A CA 1
ATOM 746 C C . SER A 1 97 ? 9.264 -8.769 -9.098 1.00 92.81 97 SER A C 1
ATOM 748 O O . SER A 1 97 ? 9.814 -9.417 -9.982 1.00 92.81 97 SER A O 1
ATOM 750 N N . GLY A 1 98 ? 9.902 -7.810 -8.418 1.00 90.75 98 GLY A N 1
ATOM 751 C CA . GLY A 1 98 ? 11.277 -7.383 -8.693 1.00 90.75 98 GLY A CA 1
ATOM 752 C C . GLY A 1 98 ? 11.374 -6.184 -9.643 1.00 90.75 98 GLY A C 1
ATOM 753 O O . GLY A 1 98 ? 12.441 -5.585 -9.767 1.00 90.75 98 GLY A O 1
ATOM 754 N N . ASP A 1 99 ? 10.265 -5.761 -10.257 1.00 93.31 99 ASP A N 1
ATOM 755 C CA . ASP A 1 99 ? 10.180 -4.523 -11.037 1.00 93.31 99 ASP A CA 1
ATOM 756 C C . ASP A 1 99 ? 9.425 -3.461 -10.230 1.00 93.31 99 ASP A C 1
ATOM 758 O O . ASP A 1 99 ? 8.213 -3.319 -10.349 1.00 93.31 99 ASP A O 1
ATOM 762 N N . VAL A 1 100 ? 10.157 -2.692 -9.412 1.00 95.25 100 VAL A N 1
ATOM 763 C CA . VAL A 1 100 ? 9.577 -1.690 -8.494 1.00 95.25 100 VAL A CA 1
ATOM 764 C C . VAL A 1 100 ? 8.634 -0.708 -9.194 1.00 95.25 100 VAL A C 1
ATOM 766 O O . VAL A 1 100 ? 7.633 -0.304 -8.613 1.00 95.25 100 VAL A O 1
ATOM 769 N N . ILE A 1 101 ? 8.926 -0.333 -10.443 1.00 96.38 101 ILE A N 1
ATOM 770 C CA . ILE A 1 101 ? 8.086 0.604 -11.193 1.00 96.38 101 ILE A CA 1
ATOM 771 C C . ILE A 1 101 ? 6.753 -0.065 -11.509 1.00 96.38 101 ILE A C 1
ATOM 773 O O . ILE A 1 101 ? 5.702 0.507 -11.237 1.00 96.38 101 ILE A O 1
ATOM 777 N N . LYS A 1 102 ? 6.797 -1.280 -12.063 1.00 95.38 102 LYS A N 1
ATOM 778 C CA . LYS A 1 102 ? 5.581 -2.006 -12.420 1.00 95.38 102 LYS A CA 1
ATOM 779 C C . LYS A 1 102 ? 4.779 -2.410 -11.197 1.00 95.38 102 LYS A C 1
ATOM 781 O O . LYS A 1 102 ? 3.573 -2.220 -11.204 1.00 95.38 102 LYS A O 1
ATOM 786 N N . ASP A 1 103 ? 5.446 -2.892 -10.151 1.00 96.75 103 ASP A N 1
ATOM 787 C CA . ASP A 1 103 ? 4.815 -3.290 -8.893 1.00 96.75 103 ASP A CA 1
ATOM 788 C C . ASP A 1 103 ? 3.904 -2.171 -8.372 1.00 96.75 103 ASP A C 1
ATOM 790 O O . ASP A 1 103 ? 2.728 -2.405 -8.128 1.00 96.75 103 ASP A O 1
ATOM 794 N N . HIS A 1 104 ? 4.400 -0.934 -8.303 1.00 98.06 104 HIS A N 1
ATOM 795 C CA . HIS A 1 104 ? 3.641 0.175 -7.719 1.00 98.06 104 HIS A CA 1
ATOM 796 C C . HIS A 1 104 ? 2.658 0.835 -8.694 1.00 98.06 104 HIS A C 1
ATOM 798 O O . HIS A 1 104 ? 1.608 1.308 -8.264 1.00 98.06 104 HIS A O 1
ATOM 804 N N . ILE A 1 105 ? 3.007 0.920 -9.982 1.00 95.44 105 ILE A N 1
ATOM 805 C CA . ILE A 1 105 ? 2.259 1.722 -10.963 1.00 95.44 105 ILE A CA 1
ATOM 806 C C . ILE A 1 105 ? 1.314 0.869 -11.808 1.00 95.44 105 ILE A C 1
ATOM 808 O O . ILE A 1 105 ? 0.156 1.241 -11.979 1.00 95.44 105 ILE A O 1
ATOM 812 N N . ASP A 1 106 ? 1.794 -0.262 -12.325 1.00 94.56 106 ASP A N 1
ATOM 813 C CA . ASP A 1 106 ? 1.060 -1.078 -13.299 1.00 94.56 106 ASP A CA 1
ATOM 814 C C . ASP A 1 106 ? 0.280 -2.215 -12.617 1.00 94.56 106 ASP A C 1
ATOM 816 O O . ASP A 1 106 ? -0.802 -2.588 -13.063 1.00 94.56 106 ASP A O 1
ATOM 820 N N . TYR A 1 107 ? 0.844 -2.788 -11.550 1.00 95.31 107 TYR A N 1
ATOM 821 C CA . TYR A 1 107 ? 0.307 -3.942 -10.819 1.00 95.31 107 TYR A CA 1
ATOM 822 C C . TYR A 1 107 ? -0.320 -3.558 -9.474 1.00 95.31 107 TYR A C 1
ATOM 824 O O . TYR A 1 107 ? -0.834 -4.424 -8.765 1.00 95.31 107 TYR A O 1
ATOM 832 N N . GLY A 1 108 ? -0.265 -2.273 -9.123 1.00 97.19 108 GLY A N 1
ATOM 833 C CA . GLY A 1 108 ? -0.823 -1.741 -7.892 1.00 97.19 108 GLY A CA 1
ATOM 834 C C . GLY A 1 108 ? -2.349 -1.779 -7.898 1.00 97.19 108 GLY A C 1
ATOM 835 O O . GLY A 1 108 ? -3.000 -1.297 -8.825 1.00 97.19 108 GLY A O 1
ATOM 836 N N . LEU A 1 109 ? -2.918 -2.306 -6.822 1.00 97.31 109 LEU A N 1
ATOM 837 C CA . LEU A 1 109 ? -4.334 -2.245 -6.495 1.00 97.31 109 LEU A CA 1
ATOM 838 C C . LEU A 1 109 ? -4.540 -1.189 -5.407 1.00 97.31 109 LEU A C 1
ATOM 840 O O . LEU A 1 109 ? -3.828 -1.181 -4.407 1.00 97.31 109 LEU A O 1
ATOM 844 N N . TRP A 1 110 ? -5.539 -0.327 -5.572 1.00 97.81 110 TRP A N 1
ATOM 845 C CA . TRP A 1 110 ? -5.921 0.643 -4.550 1.00 97.81 110 TRP A CA 1
ATOM 846 C C . TRP A 1 110 ? -7.211 0.214 -3.857 1.00 97.81 110 TRP A C 1
ATOM 848 O O . TRP A 1 110 ? -8.198 -0.091 -4.525 1.00 97.81 110 TRP A O 1
ATOM 858 N N . LEU A 1 111 ? -7.194 0.214 -2.525 1.00 97.12 111 LEU A N 1
ATOM 859 C CA . LEU A 1 111 ? -8.391 0.139 -1.691 1.00 97.12 111 LEU A CA 1
ATOM 860 C C . LEU A 1 111 ? -8.642 1.500 -1.037 1.00 97.12 111 LEU A C 1
ATOM 862 O O . LEU A 1 111 ? -7.698 2.225 -0.709 1.00 97.12 111 LEU A O 1
ATOM 866 N N . GLY A 1 112 ? -9.921 1.837 -0.869 1.00 94.38 112 GLY A N 1
ATOM 867 C CA . GLY A 1 112 ? -10.334 3.177 -0.469 1.00 94.38 112 GLY A CA 1
ATOM 868 C C . GLY A 1 112 ? -10.069 4.223 -1.564 1.00 94.38 112 GLY A C 1
ATOM 869 O O . GLY A 1 112 ? -9.821 3.880 -2.727 1.00 94.38 112 GLY A O 1
ATOM 870 N N . PRO A 1 113 ? -10.139 5.520 -1.229 1.00 93.50 113 PRO A N 1
ATOM 871 C CA . PRO A 1 113 ? -9.895 6.578 -2.198 1.00 93.50 113 PRO A CA 1
ATOM 872 C C . PRO A 1 113 ? -8.420 6.598 -2.606 1.00 93.50 113 PRO A C 1
ATOM 874 O O . PRO A 1 113 ? -7.540 6.687 -1.754 1.00 93.50 113 PRO A O 1
ATOM 877 N N . ARG A 1 114 ? -8.118 6.593 -3.907 1.00 94.38 114 ARG A N 1
ATOM 878 C CA . ARG A 1 114 ? -6.765 6.890 -4.397 1.00 94.38 114 ARG A CA 1
ATOM 879 C C . ARG A 1 114 ? -6.571 8.404 -4.433 1.00 94.38 114 ARG A C 1
ATOM 881 O O . ARG A 1 114 ? -7.121 9.070 -5.306 1.00 94.38 114 ARG A O 1
ATOM 888 N N . ARG A 1 115 ? -5.786 8.937 -3.497 1.00 93.69 115 ARG A N 1
ATOM 889 C CA . ARG A 1 115 ? -5.440 10.364 -3.453 1.00 93.69 115 ARG A CA 1
ATOM 890 C C . ARG A 1 115 ? -4.182 10.640 -4.277 1.00 93.69 115 ARG A C 1
ATOM 892 O O . ARG A 1 115 ? -3.330 9.764 -4.454 1.00 93.69 115 ARG A O 1
ATOM 899 N N . GLU A 1 116 ? -4.082 11.854 -4.798 1.00 94.44 116 GLU A N 1
ATOM 900 C CA . GLU A 1 116 ? -2.886 12.324 -5.498 1.00 94.44 116 GLU A CA 1
ATOM 901 C C . GLU A 1 116 ? -1.720 12.528 -4.521 1.00 94.44 116 GLU A C 1
ATOM 903 O O . GLU A 1 116 ? -1.917 12.669 -3.316 1.00 94.44 116 GLU A O 1
ATOM 908 N N . GLY A 1 117 ? -0.486 12.509 -5.032 1.00 95.12 117 GLY A N 1
ATOM 909 C CA . GLY A 1 117 ? 0.707 12.789 -4.225 1.00 95.12 117 GLY A CA 1
ATOM 910 C C . GLY A 1 117 ? 1.103 11.704 -3.215 1.00 95.12 117 GLY A C 1
ATOM 911 O O . GLY A 1 117 ? 2.013 11.921 -2.424 1.00 95.12 117 GLY A O 1
ATOM 912 N N . LEU A 1 118 ? 0.468 10.527 -3.230 1.00 97.81 118 LEU A N 1
ATOM 913 C CA . LEU A 1 118 ? 0.860 9.402 -2.363 1.00 97.81 118 LEU A CA 1
ATOM 914 C C . LEU A 1 118 ? 2.121 8.679 -2.861 1.00 97.81 118 LEU A C 1
ATOM 916 O O . LEU A 1 118 ? 2.871 8.093 -2.077 1.00 97.81 118 LEU A O 1
ATOM 920 N N . LEU A 1 119 ? 2.367 8.734 -4.170 1.00 98.06 119 LEU A N 1
ATOM 921 C CA . LEU A 1 119 ? 3.519 8.136 -4.834 1.00 98.06 119 LEU A CA 1
ATOM 922 C C . LEU A 1 119 ? 4.518 9.208 -5.274 1.00 98.06 119 LEU A C 1
ATOM 924 O O . LEU A 1 119 ? 4.149 10.327 -5.615 1.00 98.06 119 LEU A O 1
ATOM 928 N N . ASN A 1 120 ? 5.800 8.857 -5.235 1.00 97.88 120 ASN A N 1
ATOM 929 C CA . ASN A 1 120 ? 6.901 9.763 -5.527 1.00 97.88 120 ASN A CA 1
ATOM 930 C C . ASN A 1 120 ? 7.274 9.709 -7.013 1.00 97.88 120 ASN A C 1
ATOM 932 O O . ASN A 1 120 ? 8.093 8.887 -7.434 1.00 97.88 120 ASN A O 1
ATOM 936 N N . ASP A 1 121 ? 6.700 10.607 -7.809 1.00 96.25 121 ASP A N 1
ATOM 937 C CA . ASP A 1 121 ? 6.941 10.652 -9.255 1.00 96.25 121 ASP A CA 1
ATOM 938 C C . ASP A 1 121 ? 8.415 10.899 -9.598 1.00 96.25 121 ASP A C 1
ATOM 940 O O . ASP A 1 121 ? 8.963 10.226 -10.473 1.00 96.25 121 ASP A O 1
ATOM 944 N N . VAL A 1 122 ? 9.114 11.750 -8.837 1.00 97.00 122 VAL A N 1
ATOM 945 C CA . VAL A 1 122 ? 10.556 12.007 -9.022 1.00 97.00 122 VAL A CA 1
ATOM 946 C C . VAL A 1 122 ? 11.375 10.725 -8.836 1.00 97.00 122 VAL A C 1
ATOM 948 O O . VAL A 1 122 ? 12.318 10.459 -9.590 1.00 97.00 122 VAL A O 1
ATOM 951 N N . TYR A 1 123 ? 11.011 9.889 -7.858 1.00 97.69 123 TYR A N 1
ATOM 952 C CA . TYR A 1 123 ? 11.634 8.578 -7.669 1.00 97.69 123 TYR A CA 1
ATOM 953 C C . TYR A 1 123 ? 11.415 7.674 -8.888 1.00 97.69 123 TYR A C 1
ATOM 955 O O . TYR A 1 123 ? 12.370 7.069 -9.389 1.00 97.69 123 TYR A O 1
ATOM 963 N N . PHE A 1 124 ? 10.181 7.588 -9.389 1.00 96.81 124 PHE A N 1
ATOM 964 C CA . PHE A 1 124 ? 9.868 6.734 -10.533 1.00 96.81 124 PHE A CA 1
ATOM 965 C C . PHE A 1 124 ? 10.517 7.230 -11.824 1.00 96.81 124 PHE A C 1
ATOM 967 O O . PHE A 1 124 ? 11.051 6.417 -12.578 1.00 96.81 124 PHE A O 1
ATOM 974 N N . GLU A 1 125 ? 10.561 8.538 -12.068 1.00 96.62 125 GLU A N 1
ATOM 975 C CA . GLU A 1 125 ? 11.281 9.125 -13.199 1.00 96.62 125 GLU A CA 1
ATOM 976 C C . GLU A 1 125 ? 12.770 8.787 -13.159 1.00 96.62 125 GLU A C 1
ATOM 978 O O . GLU A 1 125 ? 13.332 8.332 -14.160 1.00 96.62 125 GLU A O 1
ATOM 983 N N . LYS A 1 126 ? 13.406 8.930 -11.989 1.00 96.06 126 LYS A N 1
ATOM 984 C CA . LYS A 1 126 ? 14.799 8.521 -11.793 1.00 96.06 126 LYS A CA 1
ATOM 985 C C . LYS A 1 126 ? 14.985 7.040 -12.128 1.00 96.06 126 LYS A C 1
ATOM 987 O O . LYS A 1 126 ? 15.889 6.701 -12.890 1.00 96.06 126 LYS A O 1
ATOM 992 N N . LYS A 1 127 ? 14.107 6.160 -11.633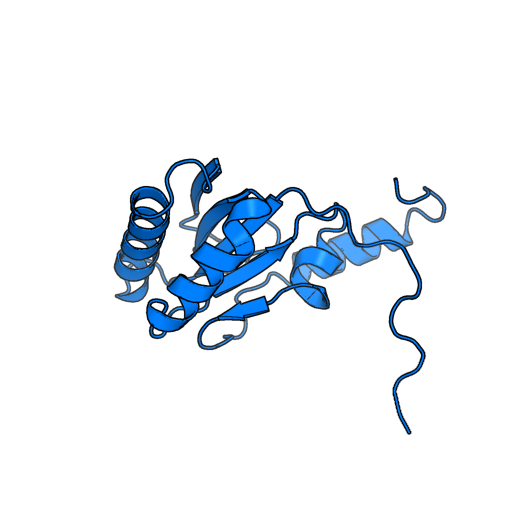 1.00 94.62 127 LYS A N 1
ATOM 993 C CA . LYS A 1 127 ? 14.170 4.716 -11.919 1.00 94.62 127 LYS A CA 1
ATOM 994 C C . LYS A 1 127 ? 13.965 4.390 -13.399 1.00 94.62 127 LYS A C 1
ATOM 996 O O . LYS A 1 127 ? 14.660 3.523 -13.928 1.00 94.62 127 LYS A O 1
ATOM 1001 N N . ARG A 1 128 ? 13.068 5.100 -14.092 1.00 94.31 128 ARG A N 1
ATOM 1002 C CA . ARG A 1 128 ? 12.883 4.962 -15.547 1.00 94.31 128 ARG A CA 1
ATOM 1003 C C . ARG A 1 128 ? 14.150 5.364 -16.304 1.00 94.31 128 ARG A C 1
ATOM 1005 O O . ARG A 1 128 ? 14.580 4.614 -17.175 1.00 94.31 128 ARG A O 1
ATOM 1012 N N . ARG A 1 129 ? 14.794 6.480 -15.937 1.00 94.25 129 ARG A N 1
ATOM 1013 C CA . ARG A 1 129 ? 16.066 6.917 -16.547 1.00 94.25 129 ARG A CA 1
ATOM 1014 C C . ARG A 1 129 ? 17.196 5.914 -16.309 1.00 94.25 129 ARG A C 1
ATOM 1016 O O . ARG A 1 129 ? 17.886 5.550 -17.255 1.00 94.25 129 ARG A O 1
ATOM 1023 N N . GLU A 1 130 ? 17.347 5.423 -15.077 1.00 91.62 130 GLU A N 1
ATOM 1024 C CA . GLU A 1 130 ? 18.339 4.393 -14.725 1.00 91.62 130 GLU A CA 1
ATOM 1025 C C . GLU A 1 130 ? 18.157 3.109 -15.549 1.00 91.62 130 GLU A C 1
ATOM 1027 O O . GLU A 1 130 ? 19.139 2.509 -15.984 1.00 91.62 130 GLU A O 1
ATOM 1032 N N . ARG A 1 131 ? 16.904 2.702 -15.792 1.00 86.75 131 ARG A N 1
ATOM 1033 C CA . ARG A 1 131 ? 16.575 1.539 -16.624 1.00 86.75 131 ARG A CA 1
ATOM 1034 C C . ARG A 1 131 ? 16.921 1.766 -18.097 1.00 86.75 131 ARG A C 1
ATOM 1036 O O . ARG A 1 131 ? 17.497 0.878 -18.715 1.00 86.75 131 ARG A O 1
ATOM 1043 N N . SER A 1 132 ? 16.612 2.938 -18.650 1.00 83.94 132 SER A N 1
ATOM 1044 C CA . SER A 1 132 ? 16.942 3.271 -20.045 1.00 83.94 132 SER A CA 1
ATOM 1045 C C . SER A 1 132 ? 18.450 3.398 -20.290 1.00 83.94 132 SER A C 1
ATOM 1047 O O . SER A 1 132 ? 18.916 3.086 -21.380 1.00 83.94 132 SER A O 1
ATOM 1049 N N . ALA A 1 133 ? 19.223 3.810 -19.279 1.00 80.69 133 ALA A N 1
ATOM 1050 C CA . ALA A 1 133 ? 20.681 3.925 -19.357 1.00 80.69 133 ALA A CA 1
ATOM 1051 C C . ALA A 1 133 ? 21.428 2.575 -19.285 1.00 80.69 133 ALA A C 1
ATOM 1053 O O . ALA A 1 133 ? 22.636 2.536 -19.507 1.00 80.69 133 ALA A O 1
ATOM 1054 N N . LYS A 1 134 ? 20.733 1.468 -18.984 1.00 67.94 134 LYS A N 1
ATOM 1055 C CA . LYS A 1 134 ? 21.292 0.105 -18.937 1.00 67.94 134 LYS A CA 1
ATOM 1056 C C . LYS A 1 134 ? 20.577 -0.827 -19.928 1.00 67.94 134 LYS A C 1
ATOM 1058 O O . LYS A 1 134 ? 19.864 -1.739 -19.497 1.00 67.94 134 LYS A O 1
ATOM 1063 N N . PRO A 1 135 ? 20.722 -0.631 -21.248 1.00 54.75 135 PRO A N 1
ATOM 1064 C CA . PRO A 1 135 ? 20.122 -1.544 -22.210 1.00 54.75 135 PRO A CA 1
ATOM 1065 C C . PRO A 1 135 ? 20.833 -2.909 -22.144 1.00 54.75 135 PRO A C 1
ATOM 1067 O O . PRO A 1 135 ? 22.033 -2.987 -22.384 1.00 54.75 135 PRO A O 1
ATOM 1070 N N . GLY A 1 136 ? 20.101 -3.984 -21.816 1.00 58.12 136 GLY A N 1
ATOM 1071 C CA . GLY A 1 136 ? 20.553 -5.359 -22.090 1.00 58.12 136 GLY A CA 1
ATOM 1072 C C . GLY A 1 136 ? 20.777 -6.329 -20.923 1.00 58.12 136 GLY A C 1
ATOM 1073 O O . GLY A 1 136 ? 21.308 -7.403 -21.176 1.00 58.12 136 GLY A O 1
ATOM 1074 N N . ILE A 1 137 ? 20.376 -6.040 -19.678 1.00 49.72 137 ILE A N 1
ATOM 1075 C CA . ILE A 1 137 ? 20.367 -7.087 -18.631 1.00 49.72 137 ILE A CA 1
ATOM 1076 C C . ILE A 1 137 ? 19.015 -7.821 -18.687 1.00 49.72 137 ILE A C 1
ATOM 1078 O O . ILE A 1 137 ? 17.985 -7.170 -18.479 1.00 49.72 137 ILE A O 1
ATOM 1082 N N . PRO A 1 138 ? 18.975 -9.136 -18.988 1.00 44.09 138 PRO A N 1
ATOM 1083 C CA . PRO A 1 138 ? 17.734 -9.901 -19.010 1.00 44.09 138 PRO A CA 1
ATOM 1084 C C . PRO A 1 138 ? 17.055 -9.871 -17.640 1.00 44.09 138 PRO A C 1
ATOM 1086 O O . PRO A 1 138 ? 17.723 -9.885 -16.605 1.00 44.09 138 PRO A O 1
ATOM 1089 N N . LYS A 1 139 ? 15.721 -9.840 -17.640 1.00 52.81 139 LYS A N 1
ATOM 1090 C CA . LYS A 1 139 ? 14.930 -10.047 -16.425 1.00 52.81 139 LYS A CA 1
ATOM 1091 C C . LYS A 1 139 ? 15.153 -11.491 -15.956 1.00 52.81 139 LYS A C 1
ATOM 1093 O O . LYS A 1 139 ? 14.895 -12.401 -16.740 1.00 52.81 139 LYS A O 1
ATOM 1098 N N . LEU A 1 140 ? 15.676 -11.662 -14.739 1.00 39.09 140 LEU A N 1
ATOM 1099 C CA . LEU A 1 140 ? 15.589 -12.926 -14.000 1.00 39.09 140 LEU A CA 1
ATOM 1100 C C . LEU A 1 140 ? 14.132 -13.191 -13.614 1.00 39.09 140 LEU A C 1
ATOM 1102 O O . LEU A 1 140 ? 13.427 -12.193 -13.332 1.00 39.09 140 LEU A O 1
#

Sequence (140 aa):
MLRDDFNSGSKPDVKTYHIHLYYEVGKESEPQAKALAQQIARLFPGQVEAVHEYDKPGGPHAASNVAVHLKGSGFGDIVSWLQFNSGDLSALVHPKSGDVIKDHIDYGLWLGPRREGLLNDVYFEKKRRERSAKPGIPKL

Secondary structure (DSSP, 8-state):
-----S--SPPP---EEEEEEE--TTSTHHHHHHHHHHHHHHHSTTTEEEEEEESS-BTTBSS-EEEEEEEGGGHHHHHHHHHHH-TT--EEEEE--S-HHHHHHTS-EEES---TTSB-HHHHHHHHHHHHTSTTPPP-